Protein AF-A0A6P2FHV2-F1 (afdb_monomer)

Radius of gyration: 19.8 Å; Cα contacts (8 Å, |Δi|>4): 153; chains: 1; bounding box: 34×35×78 Å

Foldseek 3Di:
DDDPDDDDDDPDDPVRVVVVVVVVVVLLVVLVVVLVVLLVQLLVCLVVVPFLQSNLQSLLLLLQLLLQQCLVVVPALPDPLNVLSLQLNVLSVVSHPPRHDDPVSSVSSNSNSVSSVVSVVVTDSVSSSVSSVVLVVVVVVPHDDVVSCVVSNVSSPD

Structure (mmCIF, N/CA/C/O backbone):
data_AF-A0A6P2FHV2-F1
#
_entry.id   AF-A0A6P2FHV2-F1
#
loop_
_atom_site.group_PDB
_atom_site.id
_atom_site.type_symbol
_atom_site.label_atom_id
_atom_site.label_alt_id
_atom_site.label_comp_id
_atom_site.label_asym_id
_atom_site.label_entity_id
_atom_site.label_seq_id
_atom_site.pdbx_PDB_ins_code
_atom_site.Cartn_x
_atom_site.Cartn_y
_atom_site.Cartn_z
_atom_site.occupancy
_atom_site.B_iso_or_equiv
_atom_site.auth_seq_id
_atom_site.auth_comp_id
_atom_site.auth_asym_id
_atom_site.auth_atom_id
_atom_site.pdbx_PDB_model_num
ATOM 1 N N . MET A 1 1 ? 3.099 -21.790 -60.856 1.00 45.34 1 MET A N 1
ATOM 2 C CA . MET A 1 1 ? 2.624 -21.605 -59.465 1.00 45.34 1 MET A CA 1
ATOM 3 C C . MET A 1 1 ? 3.439 -20.496 -58.813 1.00 45.34 1 MET A C 1
ATOM 5 O O . MET A 1 1 ? 4.647 -20.646 -58.707 1.00 45.34 1 MET A O 1
ATOM 9 N N . ALA A 1 2 ? 2.822 -19.368 -58.450 1.00 49.56 2 ALA A N 1
ATOM 10 C CA . ALA A 1 2 ? 3.518 -18.242 -57.821 1.00 49.56 2 ALA A CA 1
ATOM 11 C C . ALA A 1 2 ? 3.453 -18.361 -56.289 1.00 49.56 2 ALA A C 1
ATOM 13 O O . ALA A 1 2 ? 2.371 -18.370 -55.703 1.00 49.56 2 ALA A O 1
ATOM 14 N N . VAL A 1 3 ? 4.617 -18.457 -55.644 1.00 53.81 3 VAL A N 1
ATOM 15 C CA . VAL A 1 3 ? 4.752 -18.507 -54.182 1.00 53.81 3 VAL A CA 1
ATOM 16 C C . VAL A 1 3 ? 4.441 -17.121 -53.607 1.00 53.81 3 VAL A C 1
ATOM 18 O O . VAL A 1 3 ? 5.239 -16.192 -53.734 1.00 53.81 3 VAL A O 1
ATOM 21 N N . LYS A 1 4 ? 3.275 -16.962 -52.965 1.00 56.66 4 LYS A N 1
ATOM 22 C CA . LYS A 1 4 ? 2.940 -15.767 -52.170 1.00 56.66 4 LYS A CA 1
ATOM 23 C C . LYS A 1 4 ? 3.857 -15.715 -50.944 1.00 56.66 4 LYS A C 1
ATOM 25 O O . LYS A 1 4 ? 3.620 -16.407 -49.958 1.00 56.66 4 LYS A O 1
ATOM 30 N N . ARG A 1 5 ? 4.899 -14.880 -50.986 1.00 60.12 5 ARG A N 1
ATOM 31 C CA . ARG A 1 5 ? 5.702 -14.553 -49.798 1.00 60.12 5 ARG A CA 1
ATOM 32 C C . ARG A 1 5 ? 4.826 -13.766 -48.816 1.00 60.12 5 ARG A C 1
ATOM 34 O O . ARG A 1 5 ? 4.449 -12.631 -49.102 1.00 60.12 5 ARG A O 1
ATOM 41 N N . ARG A 1 6 ? 4.482 -14.367 -47.672 1.00 59.25 6 ARG A N 1
ATOM 42 C CA . ARG A 1 6 ? 3.883 -13.646 -46.536 1.00 59.25 6 ARG A CA 1
ATOM 43 C C . ARG A 1 6 ? 4.888 -12.588 -46.068 1.00 59.25 6 ARG A C 1
ATOM 45 O O . ARG A 1 6 ? 6.013 -12.934 -45.721 1.00 59.25 6 ARG A O 1
ATOM 52 N N . ARG A 1 7 ? 4.500 -11.308 -46.086 1.00 62.12 7 ARG A N 1
ATOM 53 C CA . ARG A 1 7 ? 5.269 -10.239 -45.433 1.00 62.12 7 ARG A CA 1
ATOM 54 C C . ARG A 1 7 ? 5.200 -10.466 -43.923 1.00 62.12 7 ARG A C 1
ATOM 56 O O . ARG A 1 7 ? 4.110 -10.464 -43.361 1.00 62.12 7 ARG A O 1
ATOM 63 N N . THR A 1 8 ? 6.346 -10.668 -43.289 1.00 60.81 8 THR A N 1
ATOM 64 C CA . THR A 1 8 ? 6.494 -10.607 -41.831 1.00 60.81 8 THR A CA 1
ATOM 65 C C . THR A 1 8 ? 6.154 -9.185 -41.366 1.00 60.81 8 THR A C 1
ATOM 67 O O . THR A 1 8 ? 6.560 -8.235 -42.047 1.00 60.81 8 THR A O 1
ATOM 70 N N . PRO A 1 9 ? 5.404 -8.993 -40.265 1.00 60.44 9 PRO A N 1
ATOM 71 C CA . PRO A 1 9 ? 5.125 -7.654 -39.760 1.00 60.44 9 PRO A CA 1
ATOM 72 C C . PRO A 1 9 ? 6.442 -6.943 -39.420 1.00 60.44 9 PRO A C 1
ATOM 74 O O . PRO A 1 9 ? 7.327 -7.519 -38.785 1.00 60.44 9 PRO A O 1
ATOM 77 N N . ARG A 1 10 ? 6.595 -5.702 -39.898 1.00 73.19 10 ARG A N 1
ATOM 78 C CA . ARG A 1 10 ? 7.716 -4.832 -39.521 1.00 73.19 10 ARG A CA 1
ATOM 79 C C . ARG A 1 10 ? 7.512 -4.455 -38.054 1.00 73.19 10 ARG A C 1
ATOM 81 O O . ARG A 1 10 ? 6.440 -3.971 -37.711 1.00 73.19 10 ARG A O 1
ATOM 88 N N . GLY A 1 11 ? 8.515 -4.707 -37.212 1.00 75.62 11 GLY A N 1
ATOM 89 C CA . GLY A 1 11 ? 8.507 -4.236 -35.827 1.00 75.62 11 GLY A CA 1
ATOM 90 C C . GLY A 1 11 ? 8.436 -2.704 -35.745 1.00 75.62 11 GLY A C 1
ATOM 91 O O . GLY A 1 11 ? 8.660 -2.035 -36.761 1.00 75.62 11 GLY A O 1
ATOM 92 N N . PRO A 1 12 ? 8.141 -2.152 -34.557 1.00 79.12 12 PRO A N 1
ATOM 93 C CA . PRO A 1 12 ? 7.974 -0.716 -34.376 1.00 79.12 12 PRO A CA 1
ATOM 94 C C . PRO A 1 12 ? 9.248 0.042 -34.764 1.00 79.12 12 PRO A C 1
ATOM 96 O O . PRO A 1 12 ? 10.372 -0.366 -34.452 1.00 79.12 12 PRO A O 1
ATOM 99 N N . SER A 1 13 ? 9.056 1.151 -35.463 1.00 90.62 13 SER A N 1
ATOM 100 C CA . SER A 1 13 ? 10.086 2.108 -35.845 1.00 90.62 13 SER A CA 1
ATOM 101 C C . SER A 1 13 ? 10.754 2.747 -34.623 1.00 90.62 13 SER A C 1
ATOM 103 O O . SER A 1 13 ? 10.238 2.720 -33.506 1.00 90.62 13 SER A O 1
ATOM 105 N N . LEU A 1 14 ? 11.916 3.371 -34.838 1.00 86.69 14 LEU A N 1
ATOM 106 C CA . LEU A 1 14 ? 12.626 4.106 -33.783 1.00 86.69 14 LEU A CA 1
ATOM 107 C C . LEU A 1 14 ? 11.777 5.239 -33.188 1.00 86.69 14 LEU A C 1
ATOM 109 O O . LEU A 1 14 ? 11.851 5.484 -31.989 1.00 86.69 14 LEU A O 1
ATOM 113 N N . ILE A 1 15 ? 10.949 5.888 -34.013 1.00 87.00 15 ILE A N 1
ATOM 114 C CA . ILE A 1 15 ? 10.040 6.950 -33.571 1.00 87.00 15 ILE A CA 1
ATOM 115 C C . ILE A 1 15 ? 8.938 6.361 -32.689 1.00 87.00 15 ILE A C 1
ATOM 117 O O . ILE A 1 15 ? 8.714 6.866 -31.596 1.00 87.00 15 ILE A O 1
ATOM 121 N N . GLU A 1 16 ? 8.301 5.264 -33.108 1.00 84.06 16 GLU A N 1
ATOM 122 C CA . GLU A 1 16 ? 7.264 4.593 -32.307 1.00 84.06 16 GLU A CA 1
ATOM 123 C C . GLU A 1 16 ? 7.812 4.117 -30.956 1.00 84.06 16 GLU A C 1
ATOM 125 O O . GLU A 1 16 ? 7.157 4.285 -29.931 1.00 84.06 16 GLU A O 1
ATOM 130 N N . ARG A 1 17 ? 9.047 3.604 -30.927 1.00 83.31 17 ARG A N 1
ATOM 131 C CA . ARG A 1 17 ? 9.731 3.225 -29.682 1.00 83.31 17 ARG A CA 1
ATOM 132 C C . ARG A 1 17 ? 10.021 4.423 -28.776 1.00 83.31 17 ARG A C 1
ATOM 134 O O . ARG A 1 17 ? 9.774 4.343 -27.578 1.00 83.31 17 ARG A O 1
ATOM 141 N N . ALA A 1 18 ? 10.529 5.521 -29.333 1.00 82.75 18 ALA A N 1
ATOM 142 C CA . ALA A 1 18 ? 10.834 6.729 -28.566 1.00 82.75 18 ALA A CA 1
ATOM 143 C C . ALA A 1 18 ? 9.566 7.393 -28.004 1.00 82.75 18 ALA A C 1
ATOM 145 O O . ALA A 1 18 ? 9.568 7.862 -26.868 1.00 82.75 18 ALA A O 1
ATOM 146 N N . VAL A 1 19 ? 8.475 7.399 -28.776 1.00 80.50 19 VAL A N 1
ATOM 147 C CA . VAL A 1 19 ? 7.168 7.892 -28.325 1.00 80.50 19 VAL A CA 1
ATOM 148 C C . VAL A 1 19 ? 6.622 7.014 -27.202 1.00 80.50 19 VAL A C 1
ATOM 150 O O . VAL A 1 19 ? 6.226 7.555 -26.176 1.00 80.50 19 VAL A O 1
ATOM 153 N N . ALA A 1 20 ? 6.662 5.686 -27.346 1.00 74.81 20 ALA A N 1
ATOM 154 C CA . ALA A 1 20 ? 6.210 4.769 -26.300 1.00 74.81 20 ALA A CA 1
ATOM 155 C C . ALA A 1 20 ? 6.989 4.958 -24.988 1.00 74.81 20 ALA A C 1
ATOM 157 O O . ALA A 1 20 ? 6.377 5.086 -23.935 1.00 74.81 20 ALA A O 1
ATOM 158 N N . ALA A 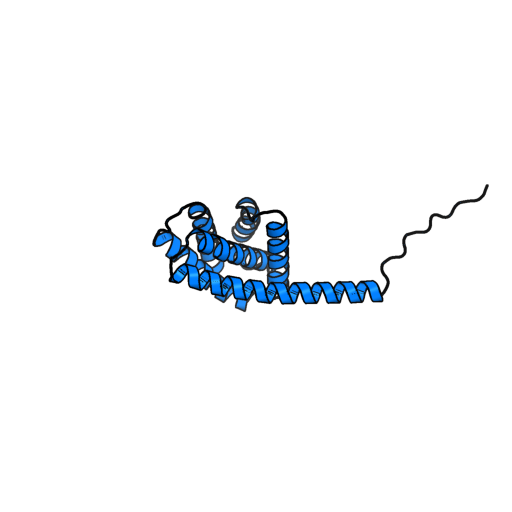1 21 ? 8.321 5.067 -25.055 1.00 74.94 21 ALA A N 1
ATOM 159 C CA . ALA A 1 21 ? 9.155 5.302 -23.875 1.00 74.94 21 ALA A CA 1
ATOM 160 C C . ALA A 1 21 ? 8.877 6.660 -23.207 1.00 74.94 21 ALA A C 1
ATOM 162 O O . ALA A 1 21 ? 8.915 6.778 -21.985 1.00 74.94 21 ALA A O 1
ATOM 163 N N . LYS A 1 22 ? 8.588 7.701 -23.999 1.00 77.75 22 LYS A N 1
ATOM 164 C CA . LYS A 1 22 ? 8.228 9.015 -23.456 1.00 77.75 22 LYS A CA 1
ATOM 165 C C . LYS A 1 22 ? 6.881 8.972 -22.730 1.00 77.75 22 LYS A C 1
ATOM 167 O O . LYS A 1 22 ? 6.787 9.503 -21.630 1.00 77.75 22 LYS A O 1
ATOM 172 N N . VAL A 1 23 ? 5.870 8.364 -23.350 1.00 76.00 23 VAL A N 1
ATOM 173 C CA . VAL A 1 23 ? 4.531 8.217 -22.758 1.00 76.00 23 VAL A CA 1
ATOM 174 C C . VAL A 1 23 ? 4.605 7.403 -21.469 1.00 76.00 23 VAL A C 1
ATOM 176 O O . VAL A 1 23 ? 4.035 7.815 -20.467 1.00 76.00 23 VAL A O 1
ATOM 179 N N . ASP A 1 24 ? 5.362 6.305 -21.473 1.00 73.88 24 ASP A N 1
ATOM 180 C CA . ASP A 1 24 ? 5.614 5.496 -20.280 1.00 73.88 24 ASP A CA 1
ATOM 181 C C . ASP A 1 24 ? 6.211 6.346 -19.148 1.00 73.88 24 ASP A C 1
ATOM 183 O O . ASP A 1 24 ? 5.664 6.384 -18.051 1.00 73.88 24 ASP A O 1
ATOM 187 N N . ARG A 1 25 ? 7.250 7.145 -19.428 1.00 75.75 25 ARG A N 1
ATOM 188 C CA . ARG A 1 25 ? 7.839 8.041 -18.420 1.00 75.75 25 ARG A CA 1
ATOM 189 C C . ARG A 1 25 ? 6.844 9.069 -17.866 1.00 75.75 25 ARG A C 1
ATOM 191 O O . ARG A 1 25 ? 6.816 9.284 -16.660 1.00 75.75 25 ARG A O 1
ATOM 198 N N . GLU A 1 26 ? 6.041 9.706 -18.717 1.00 79.38 26 GLU A N 1
ATOM 199 C CA . GLU A 1 26 ? 5.043 10.694 -18.273 1.00 79.38 26 GLU A CA 1
ATOM 200 C C . GLU A 1 26 ? 3.967 10.057 -17.375 1.00 79.38 26 GLU A C 1
ATOM 202 O O . GLU A 1 26 ? 3.585 10.643 -16.361 1.00 79.38 26 GLU A O 1
ATOM 207 N N . ILE A 1 27 ? 3.524 8.838 -17.701 1.00 75.50 27 ILE A N 1
ATOM 208 C CA . ILE A 1 27 ? 2.591 8.062 -16.871 1.00 75.50 27 ILE A CA 1
ATOM 209 C C . ILE A 1 27 ? 3.224 7.753 -15.510 1.00 75.50 27 ILE A C 1
ATOM 211 O O . ILE A 1 27 ? 2.608 7.990 -14.472 1.00 75.50 27 ILE A O 1
ATOM 215 N N . ARG A 1 28 ? 4.475 7.289 -15.504 1.00 69.88 28 ARG A N 1
ATOM 216 C CA . ARG A 1 28 ? 5.236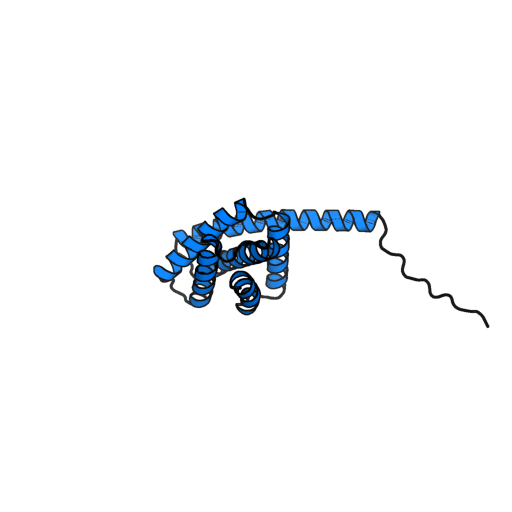 6.975 -14.288 1.00 69.88 28 ARG A CA 1
ATOM 217 C C . ARG A 1 28 ? 5.420 8.182 -13.368 1.00 69.88 28 ARG A C 1
ATOM 219 O O . ARG A 1 28 ? 5.184 8.085 -12.167 1.00 69.88 28 ARG A O 1
ATOM 226 N N . GLU A 1 29 ? 5.777 9.339 -13.923 1.00 74.81 29 GLU A N 1
ATOM 227 C CA . GLU A 1 29 ? 5.906 10.589 -13.162 1.00 74.81 29 GLU A CA 1
ATOM 228 C C . GLU A 1 29 ? 4.569 11.017 -12.536 1.00 74.81 29 GLU A C 1
ATOM 230 O O . GLU A 1 29 ? 4.529 11.392 -11.360 1.00 74.81 29 GLU A O 1
ATOM 235 N N . ALA A 1 30 ? 3.465 10.921 -13.284 1.00 77.19 30 ALA A N 1
ATOM 236 C CA . ALA A 1 30 ? 2.133 11.233 -12.768 1.00 77.19 30 ALA A CA 1
ATOM 237 C C . ALA A 1 30 ? 1.728 10.291 -11.621 1.00 77.19 30 ALA A C 1
ATOM 239 O O . ALA A 1 30 ? 1.221 10.746 -10.594 1.00 77.19 30 ALA A O 1
ATOM 240 N N . ILE A 1 31 ? 2.017 8.996 -11.759 1.00 74.81 31 ILE A N 1
ATOM 241 C CA . ILE A 1 31 ? 1.756 7.981 -10.733 1.00 74.81 31 ILE A CA 1
ATOM 242 C C . ILE A 1 31 ? 2.566 8.259 -9.462 1.00 74.81 31 ILE A C 1
ATOM 244 O O . ILE A 1 31 ? 2.014 8.215 -8.365 1.00 74.81 31 ILE A O 1
ATOM 248 N N . ALA A 1 32 ? 3.843 8.624 -9.577 1.00 72.69 32 ALA A N 1
ATOM 249 C CA . ALA A 1 32 ? 4.666 8.960 -8.415 1.00 72.69 32 ALA A CA 1
ATOM 250 C C . ALA A 1 32 ? 4.130 10.180 -7.638 1.00 72.69 32 ALA A C 1
ATOM 252 O O . ALA A 1 32 ? 4.180 10.223 -6.404 1.00 72.69 32 ALA A O 1
ATOM 253 N N . VAL A 1 33 ? 3.595 11.184 -8.343 1.00 77.56 33 VAL A N 1
ATOM 254 C CA . VAL A 1 33 ? 2.916 12.328 -7.712 1.00 77.56 33 VAL A CA 1
ATOM 255 C C . VAL A 1 33 ? 1.645 11.878 -6.990 1.00 77.56 33 VAL A C 1
ATOM 257 O O . VAL A 1 33 ? 1.429 12.279 -5.843 1.00 77.56 33 VAL A O 1
ATOM 260 N N . GLU A 1 34 ? 0.846 11.015 -7.618 1.00 81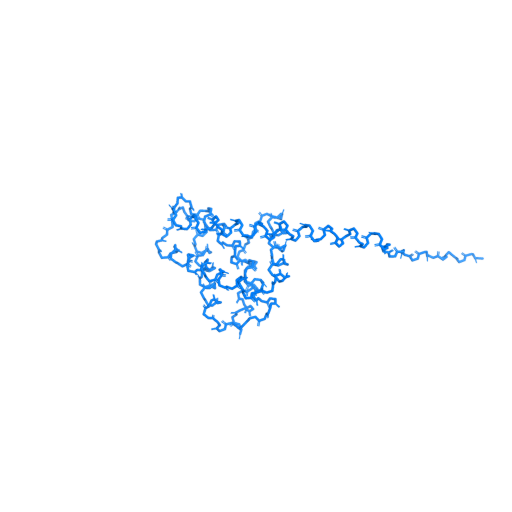.50 34 GLU A N 1
ATOM 261 C CA . GLU A 1 34 ? -0.390 10.474 -7.045 1.00 81.50 34 GLU A CA 1
ATOM 262 C C . GLU A 1 34 ? -0.133 9.631 -5.787 1.00 81.50 34 GLU A C 1
ATOM 264 O O . GLU A 1 34 ? -0.844 9.785 -4.793 1.00 81.50 34 GLU A O 1
ATOM 269 N N . VAL A 1 35 ? 0.913 8.796 -5.777 1.00 77.50 35 VAL A N 1
ATOM 270 C CA . VAL A 1 35 ? 1.321 8.004 -4.601 1.00 77.50 35 VAL A CA 1
ATOM 271 C C . VAL A 1 35 ? 1.621 8.922 -3.420 1.00 77.50 35 VAL A C 1
ATOM 273 O O . VAL A 1 35 ? 1.093 8.731 -2.326 1.00 77.50 35 VAL A O 1
ATOM 276 N N . ARG A 1 36 ? 2.409 9.979 -3.637 1.00 80.25 36 ARG A N 1
ATOM 277 C CA . ARG A 1 36 ? 2.741 10.9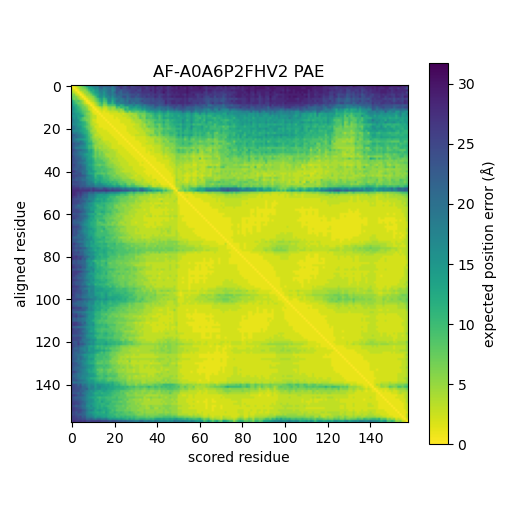40 -2.577 1.00 80.25 36 ARG A CA 1
ATOM 278 C C . ARG A 1 36 ? 1.515 11.713 -2.089 1.00 80.25 36 ARG A C 1
ATOM 280 O O . ARG A 1 36 ? 1.370 11.910 -0.885 1.00 80.25 36 ARG A O 1
ATOM 287 N N . SER A 1 37 ? 0.621 12.117 -2.992 1.00 83.12 37 SER A N 1
ATOM 288 C CA . SER A 1 37 ? -0.638 12.770 -2.612 1.00 83.12 37 SER A CA 1
ATOM 289 C C . SER A 1 37 ? -1.529 11.835 -1.789 1.00 83.12 37 SER A C 1
ATOM 291 O O . SER A 1 37 ? -2.004 12.224 -0.721 1.00 83.12 37 SER A O 1
ATOM 293 N N . THR A 1 38 ? -1.682 10.585 -2.233 1.00 84.19 38 THR A N 1
ATOM 294 C CA . THR A 1 38 ? -2.441 9.540 -1.534 1.00 84.19 38 THR A CA 1
ATOM 295 C C . THR A 1 38 ? -1.873 9.286 -0.145 1.00 84.19 38 THR A C 1
ATOM 297 O O . THR A 1 38 ? -2.641 9.186 0.811 1.00 84.19 38 THR A O 1
ATOM 300 N N . PHE A 1 39 ? -0.547 9.253 -0.010 1.00 84.75 39 PHE A N 1
ATOM 301 C CA . PHE A 1 39 ? 0.125 9.086 1.271 1.00 84.75 39 PHE A CA 1
ATOM 302 C C . PHE A 1 39 ? -0.210 10.210 2.257 1.00 84.75 39 PHE A C 1
ATOM 304 O O . PHE A 1 39 ? -0.658 9.946 3.374 1.00 84.75 39 PHE A O 1
ATOM 311 N N . THR A 1 40 ? -0.070 11.469 1.831 1.00 84.31 40 THR A N 1
ATOM 312 C CA . THR A 1 40 ? -0.430 12.627 2.660 1.00 84.31 40 THR A CA 1
ATOM 313 C C . THR A 1 40 ? -1.908 12.600 3.050 1.00 84.31 40 THR A C 1
ATOM 315 O O . THR A 1 40 ? -2.238 12.803 4.218 1.00 84.31 40 THR A O 1
ATOM 318 N N . SER A 1 41 ? -2.810 12.302 2.111 1.00 84.44 41 SER A N 1
ATOM 319 C CA . SER A 1 41 ? -4.239 12.174 2.411 1.00 84.44 41 SER A CA 1
ATOM 320 C C . SER A 1 41 ? -4.517 11.059 3.420 1.00 84.44 41 SER A C 1
ATOM 322 O O . SER A 1 41 ? -5.261 11.289 4.372 1.00 84.44 41 SER A O 1
ATOM 324 N N . ALA A 1 42 ? -3.901 9.882 3.266 1.00 83.12 42 ALA A N 1
ATOM 325 C CA . ALA A 1 42 ? -4.064 8.763 4.193 1.00 83.12 42 ALA A CA 1
ATOM 326 C C . ALA A 1 42 ? -3.669 9.155 5.624 1.00 83.12 42 ALA A C 1
ATOM 328 O O . ALA A 1 42 ? -4.423 8.892 6.560 1.00 83.12 42 ALA A O 1
ATOM 329 N N . GLN A 1 43 ? -2.534 9.847 5.788 1.00 85.44 43 GLN A N 1
ATOM 330 C CA . GLN A 1 43 ? -2.103 10.357 7.091 1.00 85.44 43 GLN A CA 1
ATOM 331 C C . GLN A 1 43 ? -3.112 11.348 7.682 1.00 85.44 43 GLN A C 1
ATOM 333 O O . GLN A 1 43 ? -3.471 11.228 8.852 1.00 85.44 43 GLN A O 1
ATOM 338 N N . ILE A 1 44 ? -3.615 12.295 6.881 1.00 83.38 44 ILE A N 1
ATOM 339 C CA . ILE A 1 44 ? -4.619 13.267 7.336 1.00 83.38 44 ILE A CA 1
ATOM 340 C C . ILE A 1 44 ? -5.877 12.545 7.829 1.00 83.38 44 ILE A C 1
ATOM 342 O O . ILE A 1 44 ? -6.294 12.778 8.960 1.00 83.38 44 ILE A O 1
ATOM 346 N N . HIS A 1 45 ? -6.454 11.639 7.036 1.00 83.25 45 HIS A N 1
ATOM 347 C CA . HIS A 1 45 ? -7.666 10.903 7.420 1.00 83.25 45 HIS A CA 1
ATOM 348 C C . HIS A 1 45 ? -7.457 10.028 8.660 1.00 83.25 45 HIS A C 1
ATOM 350 O O . HIS A 1 45 ? -8.330 9.950 9.532 1.00 83.25 45 HIS A O 1
ATOM 356 N N . ALA A 1 46 ? -6.284 9.405 8.778 1.00 81.00 46 ALA A N 1
ATOM 357 C CA . ALA A 1 46 ? -5.942 8.601 9.940 1.00 81.00 46 ALA A CA 1
ATOM 358 C C . ALA A 1 46 ? -5.836 9.444 11.225 1.00 81.00 46 ALA A C 1
ATOM 360 O O . ALA A 1 46 ? -6.180 8.949 12.300 1.00 81.00 46 ALA A O 1
ATOM 361 N N . LEU A 1 47 ? -5.441 10.718 11.123 1.00 81.38 47 LEU A N 1
ATOM 362 C CA . LEU A 1 47 ? -5.342 11.650 12.253 1.00 81.38 47 LEU A CA 1
ATOM 363 C C . LEU A 1 47 ? -6.662 12.367 12.579 1.00 81.38 47 LEU A C 1
ATOM 365 O O . LEU A 1 47 ? -6.952 12.595 13.750 1.00 81.38 47 LEU A O 1
ATOM 369 N N . THR A 1 48 ? -7.467 12.730 11.577 1.00 81.62 48 THR A N 1
ATOM 370 C CA . THR A 1 48 ? -8.713 13.502 11.769 1.00 81.62 48 THR A CA 1
ATOM 371 C C . THR A 1 48 ? -9.937 12.624 12.014 1.00 81.62 48 THR A C 1
ATOM 373 O O . THR A 1 48 ? -10.941 13.095 12.549 1.00 81.62 48 THR A O 1
ATOM 376 N N . GLY A 1 49 ? -9.867 11.345 11.636 1.00 68.19 49 GLY A N 1
ATOM 377 C CA . GLY A 1 49 ? -10.826 10.310 12.009 1.00 68.19 49 GLY A CA 1
ATOM 378 C C . GLY A 1 49 ? -12.247 10.471 11.501 1.00 68.19 49 GLY A C 1
ATOM 379 O O . GLY A 1 49 ? -13.134 9.799 12.014 1.00 68.19 49 GLY A O 1
ATOM 380 N N . SER A 1 50 ? -12.455 11.336 10.515 1.00 68.62 50 SER A N 1
ATOM 381 C CA . SER A 1 50 ? -13.790 11.756 10.096 1.00 68.62 50 SER A CA 1
ATOM 382 C C . SER A 1 50 ? -14.471 10.776 9.132 1.00 68.62 50 SER A C 1
ATOM 384 O O . SER A 1 50 ? -15.688 10.828 9.004 1.00 68.62 50 SER A O 1
ATOM 386 N N . ASP A 1 51 ? -13.707 9.892 8.475 1.00 86.44 51 ASP A N 1
ATOM 387 C CA . ASP A 1 51 ? -14.219 8.945 7.477 1.00 86.44 51 ASP A CA 1
ATOM 388 C C . ASP A 1 51 ? -13.399 7.638 7.473 1.00 86.44 51 ASP A C 1
ATOM 390 O O . ASP A 1 51 ? -12.221 7.622 7.102 1.00 86.44 51 ASP A O 1
ATOM 394 N N . SER A 1 52 ? -14.026 6.550 7.935 1.00 89.25 52 SER A N 1
ATOM 395 C CA . SER A 1 52 ? -13.440 5.202 7.983 1.00 89.25 52 SER A CA 1
ATOM 396 C C . SER A 1 52 ? -13.136 4.666 6.580 1.00 89.25 52 SER A C 1
ATOM 398 O O . SER A 1 52 ? -12.046 4.146 6.334 1.00 89.25 52 SER A O 1
ATOM 400 N N . GLY A 1 53 ? -14.067 4.855 5.640 1.00 90.56 53 GLY A N 1
ATOM 401 C CA . GLY A 1 53 ? -13.968 4.338 4.279 1.00 90.56 53 GLY A CA 1
ATOM 402 C C . GLY A 1 53 ? -12.851 5.012 3.490 1.00 90.56 53 GLY A C 1
ATOM 403 O O . GLY A 1 53 ? -12.036 4.327 2.872 1.00 90.56 53 GLY A O 1
ATOM 404 N N . GLU A 1 54 ? -12.749 6.339 3.564 1.00 89.50 54 GLU A N 1
ATOM 405 C CA . GLU A 1 54 ? -11.647 7.071 2.930 1.00 89.50 54 GLU A CA 1
ATOM 406 C C . GLU A 1 54 ? -10.295 6.706 3.543 1.00 89.50 54 GLU A C 1
ATOM 408 O O . GLU A 1 54 ? -9.321 6.503 2.816 1.00 89.50 54 GLU A O 1
ATOM 413 N N . MET A 1 55 ? -10.216 6.545 4.865 1.00 90.06 55 MET A N 1
ATOM 414 C CA . MET A 1 55 ? -8.968 6.135 5.501 1.00 90.06 55 MET A CA 1
ATOM 415 C C . MET A 1 55 ? -8.534 4.729 5.050 1.00 90.06 55 MET A C 1
ATOM 417 O O . MET A 1 55 ? -7.378 4.558 4.665 1.00 90.06 55 MET A O 1
ATOM 421 N N . VAL A 1 56 ? -9.442 3.745 5.040 1.00 92.31 56 VAL A N 1
ATOM 422 C CA . VAL A 1 56 ? -9.185 2.379 4.537 1.00 92.31 56 VAL A CA 1
ATOM 423 C C . VAL A 1 56 ? -8.758 2.415 3.072 1.00 92.31 56 VAL A C 1
ATOM 425 O O . VAL A 1 56 ? -7.746 1.816 2.712 1.00 92.31 56 VAL A O 1
ATOM 428 N N . ASN A 1 57 ? -9.475 3.159 2.228 1.00 91.38 57 ASN A N 1
ATOM 429 C CA . ASN A 1 57 ? -9.179 3.279 0.802 1.00 91.38 57 ASN A CA 1
ATOM 430 C C . ASN A 1 57 ? -7.781 3.867 0.557 1.00 91.38 57 ASN A C 1
ATOM 432 O O . ASN A 1 57 ? -7.000 3.315 -0.218 1.00 91.38 57 ASN A O 1
ATOM 436 N N . LYS A 1 58 ? -7.435 4.974 1.220 1.00 92.12 58 LYS A N 1
ATOM 437 C CA . LYS A 1 58 ? -6.143 5.646 1.022 1.00 92.12 58 LYS A CA 1
ATOM 438 C C . LYS A 1 58 ? -4.986 4.858 1.640 1.00 92.12 58 LYS A C 1
ATOM 440 O O . LYS A 1 58 ? -3.951 4.712 0.992 1.00 92.12 58 LYS A O 1
ATOM 445 N N . ALA A 1 59 ? -5.161 4.309 2.843 1.00 93.56 59 ALA A N 1
ATOM 446 C CA . ALA A 1 59 ? -4.135 3.495 3.490 1.00 93.56 59 ALA A CA 1
ATOM 447 C C . ALA A 1 59 ? -3.892 2.179 2.743 1.00 93.56 59 ALA A C 1
ATOM 449 O O . ALA A 1 59 ? -2.744 1.846 2.465 1.00 93.56 59 ALA A O 1
ATOM 450 N N . GLY A 1 60 ? -4.956 1.483 2.332 1.00 94.75 60 GLY A N 1
ATOM 451 C CA . GLY A 1 60 ? -4.856 0.247 1.559 1.00 94.75 60 GLY A CA 1
ATOM 452 C C . GLY A 1 60 ? -4.065 0.437 0.267 1.00 94.75 60 GLY A C 1
ATOM 453 O O . GLY A 1 60 ? -3.127 -0.309 0.008 1.00 94.75 60 GLY A O 1
ATOM 454 N N . ARG A 1 61 ? -4.348 1.494 -0.503 1.00 94.50 61 ARG A N 1
ATOM 455 C CA . ARG A 1 61 ? -3.572 1.826 -1.714 1.00 94.50 61 ARG A CA 1
ATOM 456 C C . ARG A 1 61 ? -2.080 1.973 -1.425 1.00 94.50 61 ARG A C 1
ATOM 458 O O . ARG A 1 61 ? -1.263 1.415 -2.148 1.00 94.50 61 ARG A O 1
ATOM 465 N N . MET A 1 62 ? -1.725 2.684 -0.357 1.00 94.88 62 MET A N 1
ATOM 466 C CA . MET A 1 62 ? -0.320 2.849 0.020 1.00 94.88 62 MET A CA 1
ATOM 467 C C . MET A 1 62 ? 0.329 1.537 0.445 1.00 94.88 62 MET A C 1
ATOM 469 O O . MET A 1 62 ? 1.467 1.271 0.064 1.00 94.88 62 MET A O 1
ATOM 473 N N . PHE A 1 63 ? -0.389 0.707 1.200 1.00 96.38 63 PHE A N 1
ATOM 474 C CA . PHE A 1 63 ? 0.131 -0.578 1.655 1.00 96.38 63 PHE A CA 1
ATOM 475 C C . PHE A 1 63 ? 0.360 -1.524 0.484 1.00 96.38 63 PHE A C 1
ATOM 477 O O . PHE A 1 63 ? 1.407 -2.159 0.435 1.00 96.38 63 PHE A O 1
ATOM 484 N N . PHE A 1 64 ? -0.560 -1.553 -0.484 1.00 96.44 64 PHE A N 1
ATOM 485 C CA . PHE A 1 64 ? -0.400 -2.318 -1.717 1.00 96.44 64 PHE A CA 1
ATOM 486 C C . PHE A 1 64 ? 0.865 -1.892 -2.469 1.00 96.44 64 PHE A C 1
ATOM 488 O O . PHE A 1 64 ? 1.725 -2.724 -2.745 1.00 96.44 64 PHE A O 1
ATOM 495 N N . VAL A 1 65 ? 1.018 -0.585 -2.725 1.00 95.25 65 VAL A N 1
ATOM 496 C CA . VAL A 1 65 ? 2.157 -0.059 -3.491 1.00 95.25 65 VAL A CA 1
ATOM 497 C C . VAL A 1 65 ? 3.483 -0.413 -2.828 1.00 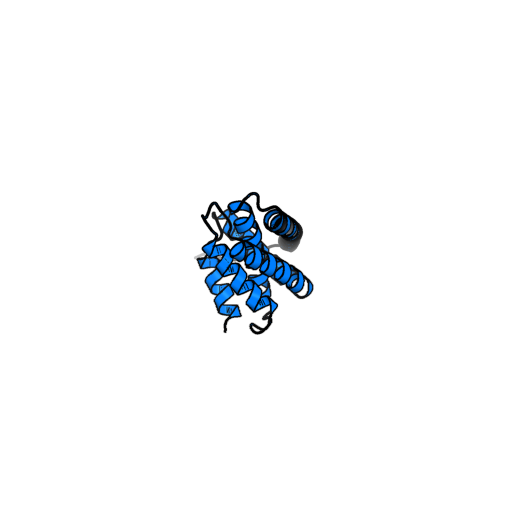95.25 65 VAL A C 1
ATOM 499 O O . VAL A 1 65 ? 4.379 -0.953 -3.477 1.00 95.25 65 VAL A O 1
ATOM 502 N N . VAL A 1 66 ? 3.603 -0.141 -1.528 1.00 95.62 66 VAL A N 1
ATOM 503 C CA . VAL A 1 66 ? 4.852 -0.360 -0.792 1.00 95.62 66 VAL A CA 1
ATOM 504 C C . VAL A 1 66 ? 5.158 -1.849 -0.625 1.00 95.62 66 VAL A C 1
ATOM 506 O O . VAL A 1 66 ? 6.319 -2.225 -0.742 1.00 95.62 66 VAL A O 1
ATOM 509 N N . LEU A 1 67 ? 4.153 -2.708 -0.410 1.00 95.94 67 LEU A N 1
ATOM 510 C CA . LEU A 1 67 ? 4.364 -4.160 -0.377 1.00 95.94 67 LEU A CA 1
ATOM 511 C C . LEU A 1 67 ? 4.827 -4.690 -1.736 1.00 95.94 67 LEU A C 1
ATOM 513 O O . LEU A 1 67 ? 5.800 -5.434 -1.781 1.00 95.94 67 LEU A O 1
ATOM 517 N N . GLY A 1 68 ? 4.183 -4.287 -2.835 1.00 96.25 68 GLY A N 1
ATOM 518 C CA . GLY A 1 68 ? 4.584 -4.714 -4.179 1.00 96.25 68 GLY A CA 1
ATOM 519 C C . GLY A 1 68 ? 6.010 -4.287 -4.525 1.00 96.25 68 GLY A C 1
ATOM 520 O O . GLY A 1 68 ? 6.794 -5.093 -5.020 1.00 96.25 68 GLY A O 1
ATOM 521 N N . ALA A 1 69 ? 6.388 -3.060 -4.161 1.00 95.38 69 ALA A N 1
ATOM 522 C CA . ALA A 1 69 ? 7.749 -2.569 -4.342 1.00 95.38 69 ALA A CA 1
ATOM 523 C C . ALA A 1 69 ? 8.761 -3.332 -3.472 1.00 95.38 69 ALA A C 1
ATOM 525 O O . ALA A 1 69 ? 9.810 -3.736 -3.962 1.00 95.38 69 ALA A O 1
ATOM 526 N N . ALA A 1 70 ? 8.428 -3.599 -2.205 1.00 95.69 70 ALA A N 1
ATOM 527 C CA . ALA A 1 70 ? 9.283 -4.373 -1.306 1.00 95.69 70 ALA A CA 1
ATOM 528 C C . ALA A 1 70 ? 9.517 -5.807 -1.801 1.00 95.69 70 ALA A C 1
ATOM 530 O O . ALA A 1 70 ? 10.625 -6.327 -1.664 1.00 95.69 70 ALA A O 1
ATOM 531 N N . VAL A 1 71 ? 8.495 -6.434 -2.393 1.00 96.25 71 VAL A N 1
ATOM 532 C CA . VAL A 1 71 ? 8.617 -7.748 -3.041 1.00 96.25 71 VAL A CA 1
ATOM 533 C C . VAL A 1 71 ? 9.527 -7.667 -4.263 1.00 96.25 71 VAL A C 1
ATOM 535 O O . VAL A 1 71 ? 10.406 -8.513 -4.414 1.00 96.25 71 VAL A O 1
ATOM 538 N N . ALA A 1 72 ? 9.343 -6.658 -5.118 1.00 95.81 72 ALA A N 1
ATOM 539 C CA . ALA A 1 72 ? 10.156 -6.470 -6.318 1.00 95.81 72 ALA A CA 1
ATOM 540 C C . ALA A 1 72 ? 11.642 -6.239 -5.989 1.00 95.81 72 ALA A C 1
ATOM 542 O O . ALA A 1 72 ? 12.511 -6.815 -6.645 1.00 95.81 72 ALA A O 1
ATOM 543 N N . ASP A 1 73 ? 11.923 -5.478 -4.930 1.00 95.50 73 ASP A N 1
ATOM 544 C CA . ASP A 1 73 ? 13.282 -5.202 -4.449 1.00 95.50 73 ASP A CA 1
ATOM 545 C C . ASP A 1 73 ? 13.884 -6.356 -3.631 1.00 95.50 73 ASP A C 1
ATOM 547 O O . ASP A 1 73 ? 15.071 -6.337 -3.302 1.00 95.50 73 ASP A O 1
ATOM 551 N N . GLY A 1 74 ? 13.087 -7.377 -3.299 1.00 94.56 74 GLY A N 1
ATOM 552 C CA . GLY A 1 74 ? 13.531 -8.522 -2.509 1.00 94.56 74 GLY A CA 1
ATOM 553 C C . GLY A 1 74 ? 13.936 -8.144 -1.084 1.00 94.56 74 GLY A C 1
ATOM 554 O O . GLY A 1 74 ? 14.904 -8.698 -0.555 1.00 94.56 74 GLY A O 1
ATOM 555 N N . LEU A 1 75 ? 13.230 -7.187 -0.469 1.00 94.25 75 LEU A N 1
ATOM 556 C CA . LEU A 1 75 ? 13.499 -6.781 0.909 1.00 94.25 75 LEU A CA 1
ATOM 557 C C . LEU A 1 75 ? 13.321 -7.951 1.880 1.00 94.25 75 LEU A C 1
ATOM 559 O O . LEU A 1 75 ? 12.429 -8.781 1.719 1.00 94.25 75 LEU A O 1
ATOM 563 N N . ASP A 1 76 ? 14.152 -7.979 2.925 1.00 92.38 76 ASP A N 1
ATOM 564 C CA . ASP A 1 76 ? 14.103 -9.021 3.949 1.00 92.38 76 ASP A CA 1
ATOM 565 C C . ASP A 1 76 ? 12.741 -9.010 4.689 1.00 92.38 76 ASP A C 1
ATOM 567 O O . ASP A 1 76 ? 12.410 -8.026 5.366 1.00 92.38 76 ASP A O 1
ATOM 571 N N . PRO A 1 77 ? 11.967 -10.112 4.634 1.00 90.12 77 PRO A N 1
ATOM 572 C CA . PRO A 1 77 ? 10.706 -10.278 5.362 1.00 90.12 77 PRO A CA 1
ATOM 573 C C . PRO A 1 77 ? 10.813 -10.069 6.879 1.00 90.12 77 PRO A C 1
ATOM 575 O O . PRO A 1 77 ? 9.824 -9.769 7.557 1.00 90.12 77 PRO A O 1
ATOM 578 N N . SER A 1 78 ? 12.016 -10.230 7.438 1.00 91.19 78 SER A N 1
ATOM 579 C CA . SER A 1 78 ? 12.301 -10.068 8.860 1.00 91.19 78 SER A CA 1
ATOM 580 C C . SER A 1 78 ? 12.415 -8.604 9.309 1.00 91.19 78 SER A C 1
ATOM 582 O O . SER A 1 78 ? 12.445 -8.338 10.521 1.00 91.19 78 SER A O 1
ATOM 584 N N . LEU A 1 79 ? 12.423 -7.645 8.375 1.00 94.44 79 LEU A N 1
ATOM 585 C CA . LEU A 1 79 ? 12.471 -6.221 8.694 1.00 94.44 79 LEU A CA 1
ATOM 586 C C . LEU A 1 79 ? 11.261 -5.801 9.550 1.00 94.44 79 LEU A C 1
ATOM 588 O O . LEU A 1 79 ? 10.123 -6.208 9.280 1.00 94.44 79 LEU A O 1
ATOM 592 N N . PRO A 1 80 ? 11.462 -4.970 10.593 1.00 95.50 80 PRO A N 1
ATOM 593 C CA . PRO A 1 80 ? 10.368 -4.482 11.431 1.00 95.50 80 PRO A CA 1
ATOM 594 C C . PRO A 1 80 ? 9.251 -3.807 10.630 1.00 95.50 80 PRO A C 1
ATOM 596 O O . PRO A 1 80 ? 8.078 -4.072 10.882 1.00 95.50 80 PRO A O 1
ATOM 599 N N . GLU A 1 81 ? 9.608 -2.987 9.647 1.00 95.44 81 GLU A N 1
ATOM 600 C CA . GLU A 1 81 ? 8.694 -2.258 8.769 1.00 95.44 81 GLU A CA 1
ATOM 601 C C . GLU A 1 81 ? 7.784 -3.203 7.985 1.00 95.44 81 GLU A C 1
ATOM 603 O O . GLU A 1 81 ? 6.581 -2.967 7.918 1.00 95.44 81 GLU A O 1
ATOM 608 N N . ILE A 1 82 ? 8.330 -4.303 7.460 1.00 95.50 82 ILE A N 1
ATOM 609 C CA . ILE A 1 82 ? 7.566 -5.306 6.711 1.00 95.50 82 ILE A CA 1
ATOM 610 C C . ILE A 1 82 ? 6.556 -6.007 7.624 1.00 95.50 82 ILE A C 1
ATOM 612 O O . ILE A 1 82 ? 5.384 -6.154 7.270 1.00 95.50 82 ILE A O 1
ATOM 616 N N . ARG A 1 83 ? 6.961 -6.370 8.849 1.00 95.19 83 ARG A N 1
ATOM 617 C CA . ARG A 1 83 ? 6.039 -6.946 9.843 1.00 95.19 83 ARG A CA 1
ATOM 618 C C . ARG A 1 83 ? 4.921 -5.979 10.232 1.00 95.19 83 ARG A C 1
ATOM 620 O O . ARG A 1 83 ? 3.771 -6.401 10.345 1.00 95.19 83 ARG A O 1
ATOM 627 N N . ILE A 1 84 ? 5.248 -4.700 10.426 1.00 96.69 84 ILE A N 1
ATOM 628 C CA . ILE A 1 84 ? 4.263 -3.648 10.718 1.00 96.69 84 ILE A CA 1
ATOM 629 C C . ILE A 1 84 ? 3.283 -3.516 9.552 1.00 96.69 84 ILE A C 1
ATOM 631 O O . ILE A 1 84 ? 2.074 -3.508 9.770 1.00 96.69 84 ILE A O 1
ATOM 635 N N . LEU A 1 85 ? 3.791 -3.468 8.320 1.00 95.31 85 LEU A N 1
ATOM 636 C CA . LEU A 1 85 ? 2.978 -3.271 7.126 1.00 95.31 85 LEU A CA 1
ATOM 637 C C . LEU A 1 85 ? 1.998 -4.427 6.896 1.00 95.31 85 LEU A C 1
ATOM 639 O O . LEU A 1 85 ? 0.835 -4.189 6.582 1.00 95.31 85 LEU A O 1
ATOM 643 N N . ARG A 1 86 ? 2.419 -5.671 7.155 1.00 94.00 86 ARG A N 1
ATOM 644 C CA . ARG A 1 86 ? 1.530 -6.847 7.147 1.00 94.00 86 ARG A CA 1
ATOM 645 C C . ARG A 1 86 ? 0.407 -6.735 8.178 1.00 94.00 86 ARG A C 1
ATOM 647 O O . ARG A 1 86 ? -0.754 -6.974 7.856 1.00 94.00 86 ARG A O 1
ATOM 654 N N . GLY A 1 87 ? 0.739 -6.359 9.415 1.00 94.88 87 GLY A N 1
ATOM 655 C CA . GLY A 1 87 ? -0.259 -6.152 10.468 1.00 94.88 87 GLY A CA 1
ATOM 656 C C . GLY A 1 87 ? -1.246 -5.033 10.127 1.00 94.88 87 GLY A C 1
ATOM 657 O O . GLY A 1 87 ? -2.447 -5.169 10.355 1.00 94.88 87 GLY A O 1
ATOM 658 N N . ALA A 1 88 ? -0.754 -3.955 9.519 1.00 96.25 88 ALA A N 1
ATOM 659 C CA . ALA A 1 88 ? -1.577 -2.841 9.074 1.00 96.25 88 ALA A CA 1
ATOM 660 C C . ALA A 1 88 ? -2.483 -3.219 7.889 1.00 96.25 88 ALA A C 1
ATOM 662 O O . ALA A 1 88 ? -3.636 -2.798 7.864 1.00 96.25 88 ALA A O 1
ATOM 663 N N . ALA A 1 89 ? -2.013 -4.049 6.951 1.00 95.62 89 ALA A N 1
ATOM 664 C CA . ALA A 1 89 ? -2.830 -4.569 5.854 1.00 95.62 89 ALA A CA 1
ATOM 665 C C . ALA A 1 89 ? -4.009 -5.412 6.368 1.00 95.62 89 ALA A C 1
ATOM 667 O O . ALA A 1 89 ? -5.140 -5.198 5.935 1.00 95.62 89 ALA A O 1
ATOM 668 N N . ASN A 1 90 ? -3.773 -6.284 7.355 1.00 94.56 90 ASN A N 1
ATOM 669 C CA . ASN A 1 90 ? -4.852 -7.016 8.028 1.00 94.56 90 ASN A CA 1
ATOM 670 C C . ASN A 1 90 ? -5.831 -6.060 8.725 1.00 94.56 90 ASN A C 1
ATOM 672 O O . ASN A 1 90 ? -7.038 -6.209 8.592 1.00 94.56 90 ASN A O 1
ATOM 676 N N . ALA A 1 91 ? -5.328 -5.029 9.410 1.00 94.62 91 ALA A N 1
ATOM 677 C CA . ALA A 1 91 ? -6.194 -4.050 10.066 1.00 94.62 91 ALA A CA 1
ATOM 678 C C . ALA A 1 91 ? -7.054 -3.249 9.071 1.00 94.62 91 ALA A C 1
ATOM 680 O O . ALA A 1 91 ? -8.193 -2.919 9.384 1.00 94.62 91 ALA A O 1
ATOM 681 N N . VAL A 1 92 ? -6.535 -2.940 7.877 1.00 94.50 92 VAL A N 1
ATOM 682 C CA . VAL A 1 92 ? -7.317 -2.322 6.789 1.00 94.50 92 VAL A CA 1
ATOM 683 C C . VAL A 1 92 ? -8.393 -3.277 6.288 1.00 94.50 92 VAL A C 1
ATOM 685 O O . VAL A 1 92 ? -9.514 -2.833 6.057 1.00 94.50 92 VAL A O 1
ATOM 688 N N . TYR A 1 93 ? -8.068 -4.562 6.135 1.00 94.81 93 TYR A N 1
ATOM 689 C CA . TYR A 1 93 ? -9.030 -5.585 5.734 1.00 94.81 93 TYR A CA 1
ATOM 690 C C . TYR A 1 93 ? -10.173 -5.714 6.744 1.00 94.81 93 TYR A C 1
ATOM 692 O O . TYR A 1 93 ? -11.333 -5.600 6.359 1.00 94.81 93 TYR A O 1
ATOM 700 N N . ASP A 1 94 ? -9.848 -5.849 8.029 1.00 94.06 94 ASP A N 1
ATOM 701 C CA . ASP A 1 94 ? -10.839 -5.965 9.103 1.00 94.06 94 ASP A CA 1
ATOM 702 C C . ASP A 1 94 ? -11.691 -4.692 9.250 1.00 94.06 94 ASP A C 1
ATOM 704 O O . ASP A 1 94 ? -12.854 -4.758 9.632 1.00 94.06 94 ASP A O 1
ATOM 708 N N . GLN A 1 95 ? -11.123 -3.519 8.946 1.00 93.62 95 GLN A N 1
ATOM 709 C CA . GLN A 1 95 ? -11.822 -2.231 9.000 1.00 93.62 95 GLN A CA 1
ATOM 710 C C . GLN A 1 95 ? -12.682 -1.961 7.750 1.00 93.62 95 GLN A C 1
ATOM 712 O O . GLN A 1 95 ? -13.508 -1.043 7.751 1.00 93.62 95 GLN A O 1
ATOM 717 N N . ALA A 1 96 ? -12.492 -2.707 6.659 1.00 92.56 96 ALA A N 1
ATOM 718 C CA . ALA A 1 96 ? -13.181 -2.453 5.403 1.00 92.56 96 ALA A CA 1
ATOM 719 C C . ALA A 1 96 ? -14.683 -2.760 5.513 1.00 92.56 96 ALA A C 1
ATOM 721 O O . ALA A 1 96 ? -15.090 -3.887 5.772 1.00 92.56 96 ALA A O 1
ATOM 722 N N . GLY A 1 97 ? -15.516 -1.750 5.250 1.00 89.69 97 GLY A N 1
ATOM 723 C CA . GLY A 1 97 ? -16.976 -1.855 5.362 1.00 89.69 97 GLY A CA 1
ATOM 724 C C . GLY A 1 97 ? -17.531 -1.461 6.733 1.00 89.69 97 GLY A C 1
ATOM 725 O O . GLY A 1 97 ? -18.741 -1.291 6.859 1.00 89.69 97 GLY A O 1
ATOM 726 N N . GLU A 1 98 ? -16.667 -1.232 7.721 1.00 92.19 98 GLU A N 1
ATOM 727 C CA . GLU A 1 98 ? -17.065 -0.757 9.043 1.00 92.19 98 GLU A CA 1
ATOM 728 C C . GLU A 1 98 ? -17.191 0.773 9.061 1.00 92.19 98 GLU A C 1
ATOM 730 O O . GLU A 1 98 ? -16.253 1.501 8.714 1.00 92.19 98 GLU A O 1
ATOM 735 N N . GLU A 1 99 ? -18.346 1.281 9.501 1.00 88.31 99 GLU A N 1
ATOM 736 C CA . GLU A 1 99 ? -18.618 2.726 9.571 1.00 88.31 99 GLU A CA 1
ATOM 737 C C . GLU A 1 99 ? -17.731 3.432 10.604 1.00 88.31 99 GLU A C 1
ATOM 739 O O . GLU A 1 99 ? -17.302 4.571 10.406 1.00 88.31 99 GLU A O 1
ATOM 744 N N . VAL A 1 100 ? -17.443 2.743 11.711 1.00 89.06 100 VAL A N 1
ATOM 745 C CA . VAL A 1 100 ? -16.688 3.281 12.840 1.00 89.06 100 VAL A CA 1
ATOM 746 C C . VAL A 1 100 ? -15.336 2.601 12.924 1.00 89.06 100 VAL A C 1
ATOM 748 O O . VAL A 1 100 ? -15.214 1.379 12.936 1.00 89.06 100 VAL A O 1
ATOM 751 N N . ILE A 1 101 ? -14.305 3.423 13.044 1.00 88.31 101 ILE A N 1
ATOM 752 C CA . ILE A 1 101 ? -12.938 2.971 13.239 1.00 88.31 101 ILE A CA 1
ATOM 753 C C . ILE A 1 101 ? -12.608 2.848 14.722 1.00 88.31 101 ILE A C 1
ATOM 755 O O . ILE A 1 101 ? -12.740 3.803 15.493 1.00 88.31 101 ILE A O 1
ATOM 759 N N . THR A 1 102 ? -12.127 1.671 15.116 1.00 89.81 102 THR A N 1
ATOM 760 C CA . THR A 1 102 ? -11.640 1.457 16.480 1.00 89.81 102 THR A CA 1
ATOM 761 C C . THR A 1 102 ? -10.298 2.159 16.692 1.00 89.81 102 THR A C 1
ATOM 763 O O . THR A 1 102 ? -9.501 2.314 15.766 1.00 89.81 102 THR A O 1
ATOM 766 N N . GLU A 1 103 ? -10.001 2.564 17.927 1.00 89.44 103 GLU A N 1
ATOM 767 C CA . GLU A 1 103 ? -8.703 3.167 18.255 1.00 89.44 103 GLU A CA 1
ATOM 768 C C . GLU A 1 103 ? -7.531 2.222 17.933 1.00 89.44 103 GLU A C 1
ATOM 770 O O . GLU A 1 103 ? -6.499 2.663 17.429 1.00 89.44 103 GLU A O 1
ATOM 775 N N . ALA A 1 104 ? -7.721 0.914 18.130 1.00 91.31 104 ALA A N 1
ATOM 776 C CA . ALA A 1 104 ? -6.731 -0.105 17.794 1.00 91.31 104 ALA A CA 1
ATOM 777 C C . ALA A 1 104 ? -6.490 -0.207 16.277 1.00 91.31 104 ALA A C 1
ATOM 779 O O . ALA A 1 104 ? -5.337 -0.173 15.839 1.00 91.31 104 ALA A O 1
ATOM 780 N N . SER A 1 105 ? -7.557 -0.264 15.467 1.00 91.38 105 SER A N 1
ATOM 781 C CA . SER A 1 105 ? -7.455 -0.266 13.999 1.00 91.38 105 SER A CA 1
ATOM 782 C C . SER A 1 105 ? -6.763 1.002 13.505 1.00 91.38 105 SER A C 1
ATOM 784 O O . SER A 1 105 ? -5.842 0.932 12.693 1.00 91.38 105 SER A O 1
ATOM 786 N N . ARG A 1 106 ? -7.134 2.165 14.060 1.00 91.44 106 ARG A N 1
ATOM 787 C CA . ARG A 1 106 ? -6.488 3.448 13.758 1.00 91.44 106 ARG A CA 1
ATOM 788 C C . ARG A 1 106 ? -4.995 3.409 14.054 1.00 91.44 106 ARG A C 1
ATOM 790 O O . ARG A 1 106 ? -4.202 3.773 13.192 1.00 91.44 106 ARG A O 1
ATOM 797 N N . ALA A 1 107 ? -4.610 2.972 15.250 1.00 92.81 107 ALA A N 1
ATOM 798 C CA . ALA A 1 107 ? -3.210 2.907 15.652 1.00 92.81 107 ALA A CA 1
ATOM 799 C C . ALA A 1 107 ? -2.395 1.980 14.735 1.00 92.81 107 ALA A C 1
ATOM 801 O O . ALA A 1 107 ? -1.292 2.345 14.328 1.00 92.81 107 ALA A O 1
ATOM 802 N N . SER A 1 108 ? -2.957 0.826 14.355 1.00 95.81 108 SER A N 1
ATOM 803 C CA . SER A 1 108 ? -2.327 -0.104 13.410 1.00 95.81 108 SER A CA 1
ATOM 804 C C . SER A 1 108 ? -2.117 0.538 12.034 1.00 95.81 108 SER A C 1
ATOM 806 O O . SER A 1 108 ? -1.008 0.531 11.501 1.00 95.81 108 SER A O 1
ATOM 808 N N . ILE A 1 109 ? -3.151 1.187 11.492 1.00 94.44 109 ILE A N 1
ATOM 809 C CA . ILE A 1 109 ? -3.108 1.832 10.173 1.00 94.44 109 ILE A CA 1
ATOM 810 C C . ILE A 1 109 ? -2.121 3.005 10.155 1.00 94.44 109 ILE A C 1
ATOM 812 O O . ILE A 1 109 ? -1.322 3.126 9.228 1.00 94.44 109 ILE A O 1
ATOM 816 N N . VAL A 1 110 ? -2.104 3.834 11.202 1.00 93.94 110 VAL A N 1
ATOM 817 C CA . VAL A 1 110 ? -1.110 4.909 11.352 1.00 93.94 110 VAL A CA 1
ATOM 818 C C . VAL A 1 110 ? 0.306 4.335 11.414 1.00 93.94 110 VAL A C 1
ATOM 820 O O . VAL A 1 110 ? 1.201 4.842 10.740 1.00 93.94 110 VAL A O 1
ATOM 823 N N . SER A 1 111 ? 0.520 3.261 12.179 1.00 95.81 111 SER A N 1
ATOM 824 C CA . SER A 1 111 ? 1.824 2.595 12.262 1.00 95.81 111 SER A CA 1
ATOM 825 C C . SER A 1 111 ? 2.282 2.070 10.897 1.00 95.81 111 SER A C 1
ATOM 827 O O . SER A 1 111 ? 3.434 2.286 10.515 1.00 95.81 111 SER A O 1
ATOM 829 N N . GLY A 1 112 ? 1.365 1.474 10.128 1.00 96.19 112 GLY A N 1
ATOM 830 C CA . GLY A 1 112 ? 1.594 1.050 8.747 1.00 96.19 112 GLY A CA 1
ATOM 831 C C . GLY A 1 112 ? 2.009 2.197 7.833 1.00 96.19 112 GLY A C 1
ATOM 832 O O . GLY A 1 112 ? 3.003 2.083 7.124 1.00 96.19 112 GLY A O 1
ATOM 833 N N . LEU A 1 113 ? 1.314 3.337 7.889 1.00 94.88 113 LEU A N 1
ATOM 834 C CA . LEU A 1 113 ? 1.659 4.511 7.079 1.00 94.88 113 LEU A CA 1
ATOM 835 C C . LEU A 1 113 ? 3.046 5.062 7.434 1.00 94.88 113 LEU A C 1
ATOM 837 O O . LEU A 1 113 ? 3.820 5.404 6.546 1.00 94.88 113 LEU A O 1
ATOM 841 N N . LEU A 1 114 ? 3.409 5.094 8.715 1.00 93.56 114 LEU A N 1
ATOM 842 C CA . LEU A 1 114 ? 4.757 5.495 9.126 1.00 93.56 114 LEU A CA 1
ATOM 843 C C . LEU A 1 114 ? 5.827 4.498 8.656 1.00 93.56 114 LEU A C 1
ATOM 845 O O . LEU A 1 114 ? 6.946 4.900 8.347 1.00 93.56 114 LEU A O 1
ATOM 849 N N . ALA A 1 115 ? 5.514 3.201 8.608 1.00 95.31 115 ALA A N 1
ATOM 850 C CA . ALA A 1 115 ? 6.409 2.201 8.028 1.00 95.31 115 ALA A CA 1
ATOM 851 C C . ALA A 1 115 ? 6.565 2.397 6.511 1.00 95.31 115 ALA A C 1
ATOM 853 O O . ALA A 1 115 ? 7.688 2.341 6.016 1.00 95.31 115 ALA A O 1
ATOM 854 N N . CYS A 1 116 ? 5.481 2.713 5.792 1.00 94.38 116 CYS A N 1
ATOM 855 C CA . CYS A 1 116 ? 5.540 3.080 4.376 1.00 94.38 116 CYS A CA 1
ATOM 856 C C . CYS A 1 116 ? 6.468 4.267 4.124 1.00 94.38 116 CYS A C 1
ATOM 858 O O . CYS A 1 116 ? 7.252 4.211 3.189 1.00 94.38 116 CYS A O 1
ATOM 860 N N . GLU A 1 117 ? 6.418 5.315 4.951 1.00 91.12 117 GLU A N 1
ATOM 861 C CA . GLU A 1 117 ? 7.314 6.473 4.811 1.00 91.12 117 GLU A CA 1
ATOM 862 C C . GLU A 1 117 ? 8.789 6.073 4.862 1.00 91.12 117 GLU A C 1
ATOM 864 O O . GLU A 1 117 ? 9.579 6.502 4.024 1.00 91.12 117 GLU A O 1
ATOM 869 N N . ARG A 1 118 ? 9.149 5.220 5.830 1.00 92.56 118 ARG A N 1
ATOM 870 C CA . ARG A 1 118 ? 10.523 4.733 5.994 1.00 92.56 118 ARG A CA 1
ATOM 871 C C . ARG A 1 118 ? 10.942 3.838 4.834 1.00 92.56 118 ARG A C 1
ATOM 873 O O . ARG A 1 118 ? 12.035 4.010 4.317 1.00 92.56 118 ARG A O 1
ATOM 880 N N . LEU A 1 119 ? 10.069 2.929 4.398 1.00 92.75 119 LEU A N 1
ATOM 881 C CA . LEU A 1 119 ? 10.354 2.037 3.271 1.00 92.75 119 LEU A CA 1
ATOM 882 C C . LEU A 1 119 ? 10.477 2.802 1.952 1.00 92.75 119 LEU A C 1
ATOM 884 O O . LEU A 1 119 ?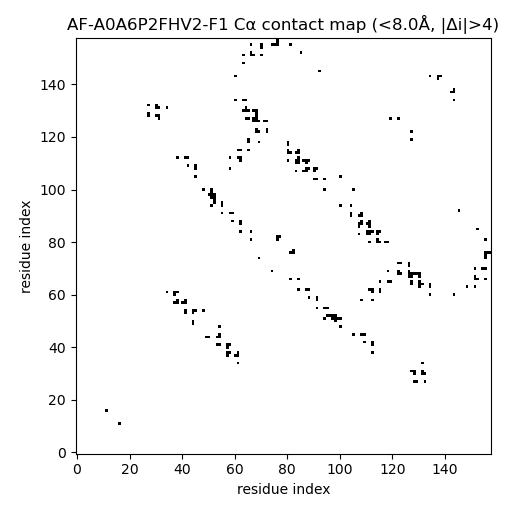 11.386 2.528 1.183 1.00 92.75 119 LEU A O 1
ATOM 888 N N . LEU A 1 120 ? 9.627 3.797 1.697 1.00 89.69 120 LEU A N 1
ATOM 889 C CA . LEU A 1 120 ? 9.695 4.611 0.478 1.00 89.69 120 LEU A CA 1
ATOM 890 C C . LEU A 1 120 ? 11.022 5.369 0.327 1.00 89.69 120 LEU A C 1
ATOM 892 O O . LEU A 1 120 ? 11.370 5.733 -0.791 1.00 89.69 120 LEU A O 1
ATOM 896 N N . ALA A 1 121 ? 11.746 5.623 1.420 1.00 88.00 121 ALA A N 1
ATOM 897 C CA . ALA A 1 121 ? 13.079 6.220 1.364 1.00 88.00 121 ALA A CA 1
ATOM 898 C C . ALA A 1 121 ? 14.181 5.224 0.949 1.00 88.00 121 ALA A C 1
ATOM 900 O O . ALA A 1 121 ? 15.241 5.662 0.510 1.00 88.00 121 ALA A O 1
ATOM 901 N N . GLU A 1 122 ? 13.931 3.919 1.084 1.00 89.56 122 GLU A N 1
ATOM 902 C CA . GLU A 1 122 ? 14.892 2.839 0.815 1.00 89.56 122 GLU A CA 1
ATOM 903 C C . GLU A 1 122 ? 14.589 2.076 -0.488 1.00 89.56 122 GLU A C 1
ATOM 905 O O . GLU A 1 122 ? 15.492 1.493 -1.081 1.00 89.56 122 GLU A O 1
ATOM 910 N N . LEU A 1 123 ? 13.325 2.064 -0.923 1.00 91.62 123 LEU A N 1
ATOM 911 C CA . LEU A 1 123 ? 12.863 1.342 -2.111 1.00 91.62 123 LEU A CA 1
ATOM 912 C C . LEU A 1 123 ? 13.346 1.981 -3.417 1.00 91.62 123 LEU A C 1
ATOM 914 O O . LEU A 1 123 ? 13.430 3.208 -3.539 1.00 91.62 123 LEU A O 1
ATOM 918 N N . ASP A 1 124 ? 13.575 1.143 -4.429 1.00 91.06 124 ASP A N 1
ATOM 919 C CA . ASP A 1 124 ? 13.860 1.605 -5.781 1.00 91.06 124 ASP A CA 1
ATOM 920 C C . ASP A 1 124 ? 12.630 2.316 -6.363 1.00 91.06 124 ASP A C 1
ATOM 922 O O . ASP A 1 124 ? 11.483 1.858 -6.280 1.00 91.06 124 ASP A O 1
ATOM 926 N N . PHE A 1 125 ? 12.877 3.475 -6.971 1.00 86.06 125 PHE A N 1
ATOM 927 C CA . PHE A 1 125 ? 11.831 4.285 -7.574 1.00 86.06 125 PHE A CA 1
ATOM 928 C C . PHE A 1 125 ? 11.088 3.542 -8.693 1.00 86.06 125 PHE A C 1
ATOM 930 O O . PHE A 1 125 ? 9.872 3.710 -8.826 1.00 86.06 125 PHE A O 1
ATOM 937 N N . ASP A 1 126 ? 11.780 2.712 -9.477 1.00 87.69 126 ASP A N 1
ATOM 938 C CA . ASP A 1 126 ? 11.163 1.924 -10.545 1.00 87.69 126 ASP A CA 1
ATOM 939 C C . ASP A 1 126 ? 10.218 0.861 -9.964 1.00 87.69 126 ASP A C 1
ATOM 941 O O . ASP A 1 126 ? 9.099 0.712 -10.460 1.00 87.69 126 ASP A O 1
ATOM 945 N N . SER A 1 127 ? 10.594 0.204 -8.864 1.00 92.38 127 SER A N 1
ATOM 946 C CA . SER A 1 127 ? 9.756 -0.784 -8.167 1.00 92.38 127 SER A CA 1
ATOM 947 C C . SER A 1 127 ? 8.499 -0.163 -7.557 1.00 92.38 127 SER A C 1
ATOM 949 O O . SER A 1 127 ? 7.397 -0.697 -7.706 1.00 92.38 127 SER A O 1
ATOM 951 N N . VAL A 1 128 ? 8.626 1.010 -6.923 1.00 90.56 128 VAL A N 1
ATOM 952 C CA . VAL A 1 128 ? 7.474 1.785 -6.419 1.00 90.56 128 VAL A CA 1
ATOM 953 C C . VAL A 1 128 ? 6.535 2.164 -7.557 1.00 90.56 128 VAL A C 1
ATOM 955 O O . VAL A 1 128 ? 5.314 2.058 -7.431 1.00 90.56 128 VAL A O 1
ATOM 958 N N . THR A 1 129 ? 7.102 2.598 -8.675 1.00 87.31 129 THR A N 1
ATOM 959 C CA . THR A 1 129 ? 6.337 3.054 -9.829 1.00 87.31 129 THR A CA 1
ATOM 960 C C . THR A 1 129 ? 5.593 1.912 -10.516 1.00 87.31 129 THR A C 1
ATOM 962 O O . THR A 1 129 ? 4.418 2.073 -10.840 1.00 87.31 129 THR A O 1
ATOM 965 N N . GLU A 1 130 ? 6.238 0.762 -10.714 1.00 90.31 130 GLU A N 1
ATOM 966 C CA . GLU A 1 130 ? 5.609 -0.421 -11.310 1.00 90.31 130 GLU A CA 1
ATOM 967 C C . GLU A 1 130 ? 4.450 -0.917 -10.438 1.00 90.31 130 GLU A C 1
ATOM 969 O O . GLU A 1 130 ? 3.336 -1.104 -10.924 1.00 90.31 130 GLU A O 1
ATOM 974 N N . SER A 1 131 ? 4.669 -1.010 -9.125 1.00 93.38 131 SER A N 1
ATOM 975 C CA . SER A 1 131 ? 3.634 -1.397 -8.161 1.00 93.38 131 SER A CA 1
ATOM 976 C C . SER A 1 131 ? 2.448 -0.417 -8.152 1.00 93.38 131 SER A C 1
ATOM 978 O O . SER A 1 131 ? 1.277 -0.802 -8.100 1.00 93.38 131 SER A O 1
ATOM 980 N N . ALA A 1 132 ? 2.719 0.883 -8.279 1.00 90.69 132 ALA A N 1
ATOM 981 C CA . ALA A 1 132 ? 1.678 1.899 -8.379 1.00 90.69 132 ALA A CA 1
ATOM 982 C C . ALA A 1 132 ? 0.947 1.898 -9.735 1.00 90.69 132 ALA A C 1
ATOM 984 O O . ALA A 1 132 ? -0.247 2.207 -9.793 1.00 90.69 132 ALA A O 1
ATOM 985 N N . PHE A 1 133 ? 1.616 1.500 -10.818 1.00 88.81 133 PHE A N 1
ATOM 986 C CA . PHE A 1 133 ? 0.977 1.253 -12.108 1.00 88.81 133 PHE A CA 1
ATOM 987 C C . PHE A 1 133 ? 0.065 0.022 -12.070 1.00 88.81 133 PHE A C 1
ATOM 989 O O . PHE A 1 133 ? -1.054 0.068 -12.591 1.00 88.81 133 PHE A O 1
ATOM 996 N N . GLU A 1 134 ? 0.487 -1.049 -11.401 1.00 91.56 134 GLU A N 1
ATOM 997 C CA . GLU A 1 134 ? -0.356 -2.219 -11.156 1.00 91.56 134 GLU A CA 1
ATOM 998 C C . GLU A 1 134 ? -1.605 -1.840 -10.352 1.00 91.56 134 GLU A C 1
ATOM 1000 O O . GLU A 1 134 ? -2.725 -2.150 -10.769 1.00 91.56 134 GLU A O 1
ATOM 1005 N N . LEU A 1 135 ? -1.436 -1.070 -9.272 1.00 91.88 135 LEU A N 1
ATOM 1006 C CA . LEU A 1 135 ? -2.550 -0.515 -8.505 1.00 91.88 135 LEU A CA 1
ATOM 1007 C C . LEU A 1 135 ? -3.519 0.270 -9.401 1.00 91.88 135 LEU A C 1
ATOM 1009 O O . LEU A 1 135 ? -4.732 0.066 -9.335 1.00 91.88 135 LEU A O 1
ATOM 1013 N N . HIS A 1 136 ? -3.004 1.170 -10.242 1.00 88.75 136 HIS A N 1
ATOM 1014 C CA . HIS A 1 136 ? -3.828 1.940 -11.172 1.00 88.75 136 HIS A CA 1
ATOM 1015 C C . HIS A 1 136 ? -4.633 1.019 -12.102 1.00 88.75 136 HIS A C 1
ATOM 1017 O O . HIS A 1 136 ? -5.846 1.184 -12.236 1.00 88.75 136 HIS A O 1
ATOM 1023 N N . CYS A 1 137 ? -3.995 -0.006 -12.670 1.00 88.56 137 CYS A N 1
ATOM 1024 C CA . CYS A 1 137 ? -4.664 -0.994 -13.515 1.00 88.56 137 CYS A CA 1
ATOM 1025 C C . CYS A 1 137 ? -5.771 -1.768 -12.780 1.00 88.56 137 CYS A C 1
ATOM 1027 O O . CYS A 1 137 ? -6.800 -2.080 -13.386 1.00 88.56 137 CYS A O 1
ATOM 1029 N N . LEU A 1 138 ? -5.583 -2.096 -11.498 1.00 91.12 138 LEU A N 1
ATOM 1030 C CA . LEU A 1 138 ? -6.605 -2.754 -10.675 1.00 91.12 138 LEU A CA 1
ATOM 1031 C C . LEU A 1 138 ? -7.796 -1.827 -10.409 1.00 91.12 138 LEU A C 1
ATOM 1033 O O . LEU A 1 138 ? -8.948 -2.249 -10.525 1.00 91.12 138 LEU A O 1
ATOM 1037 N N . LEU A 1 139 ? -7.532 -0.553 -10.110 1.00 89.06 139 LEU A N 1
ATOM 1038 C CA . LEU A 1 139 ? -8.571 0.449 -9.866 1.00 89.06 139 LEU A CA 1
ATOM 1039 C C . LEU A 1 139 ? -9.403 0.742 -11.120 1.00 89.06 139 LEU A C 1
ATOM 1041 O O . LEU A 1 139 ? -10.625 0.814 -11.023 1.00 89.06 139 LEU A O 1
ATOM 1045 N N . GLU A 1 140 ? -8.787 0.807 -12.302 1.00 88.19 140 GLU A N 1
ATOM 1046 C CA . GLU A 1 140 ? -9.509 0.945 -13.580 1.00 88.19 140 GLU A CA 1
ATOM 1047 C C . GLU A 1 140 ? -10.444 -0.245 -13.863 1.00 88.19 140 GLU A C 1
ATOM 1049 O O . GLU A 1 140 ? -11.469 -0.109 -14.531 1.00 88.19 140 GLU A O 1
ATOM 1054 N N . ARG A 1 141 ? -10.127 -1.430 -13.327 1.00 88.00 141 ARG A N 1
ATOM 1055 C CA . ARG A 1 141 ? -10.978 -2.630 -13.424 1.00 88.00 141 ARG A CA 1
ATOM 1056 C C . ARG A 1 141 ? -12.055 -2.691 -12.337 1.00 88.00 141 ARG A C 1
ATOM 1058 O O . ARG A 1 141 ? -12.935 -3.550 -12.413 1.00 88.00 141 ARG A O 1
ATOM 1065 N N . GLY A 1 142 ? -12.008 -1.802 -11.345 1.00 88.88 142 GLY A N 1
ATOM 1066 C CA . GLY A 1 142 ? -13.038 -1.644 -10.323 1.00 88.88 142 GLY A CA 1
ATOM 1067 C C . GLY A 1 142 ? -12.480 -1.255 -8.958 1.00 88.88 142 GLY A C 1
ATOM 1068 O O . GLY A 1 142 ? -12.672 -0.132 -8.503 1.00 88.88 142 GLY A O 1
ATOM 1069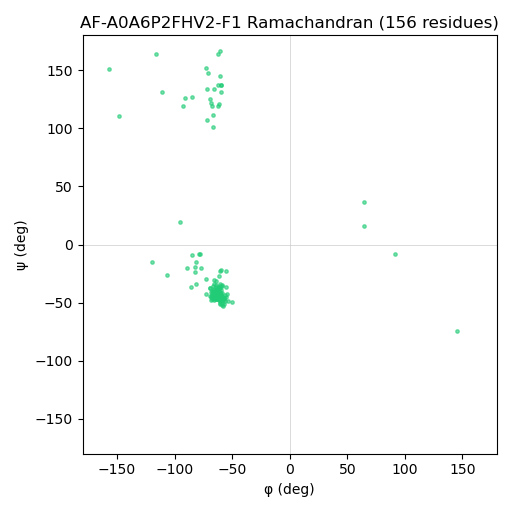 N N . ALA A 1 143 ? -11.856 -2.202 -8.261 1.00 85.06 143 ALA A N 1
ATOM 1070 C CA . ALA A 1 143 ? -11.339 -1.994 -6.913 1.00 85.06 143 ALA A CA 1
ATOM 1071 C C . ALA A 1 143 ? -10.223 -2.990 -6.606 1.00 85.06 143 ALA A C 1
ATOM 1073 O O . ALA A 1 143 ? -10.262 -4.123 -7.088 1.00 85.06 143 ALA A O 1
ATOM 1074 N N . VAL A 1 144 ? -9.296 -2.580 -5.741 1.00 88.75 144 VAL A N 1
ATOM 1075 C CA . VAL A 1 144 ? -8.346 -3.497 -5.102 1.00 88.75 144 VAL A CA 1
ATOM 1076 C C . VAL A 1 144 ? -9.094 -4.344 -4.082 1.00 88.75 144 VAL A C 1
ATOM 1078 O O . VAL A 1 144 ? -9.894 -3.825 -3.297 1.00 88.75 144 VAL A O 1
ATOM 1081 N N . ARG A 1 145 ? -8.840 -5.646 -4.092 1.00 92.19 145 ARG A N 1
ATOM 1082 C CA . ARG A 1 145 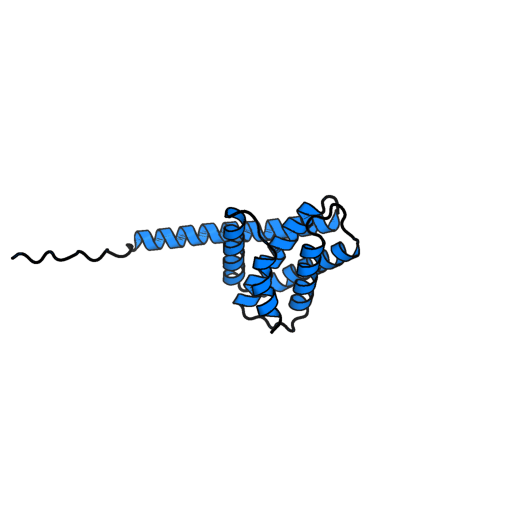? -9.432 -6.630 -3.190 1.00 92.19 145 ARG A CA 1
ATOM 1083 C C . ARG A 1 145 ? -8.353 -7.263 -2.329 1.00 92.19 145 ARG A C 1
ATOM 1085 O O . ARG A 1 145 ? -7.172 -7.226 -2.650 1.00 92.19 145 ARG A O 1
ATOM 1092 N N . TRP A 1 146 ? -8.780 -7.921 -1.258 1.00 94.12 146 TRP A N 1
ATOM 1093 C CA . TRP A 1 146 ? -7.870 -8.698 -0.419 1.00 94.12 146 TRP A CA 1
ATOM 1094 C C . TRP A 1 146 ? -7.081 -9.756 -1.204 1.00 94.12 146 TRP A C 1
ATOM 1096 O O . TRP A 1 146 ? -5.892 -9.922 -0.972 1.00 94.12 146 TRP A O 1
ATOM 1106 N N . SER A 1 147 ? -7.703 -10.386 -2.204 1.00 93.94 147 SER A N 1
ATOM 1107 C CA . SER A 1 147 ? -7.035 -11.354 -3.085 1.00 93.94 147 SER A CA 1
ATOM 1108 C C . SER A 1 147 ? -5.844 -10.785 -3.858 1.00 93.94 147 SER A C 1
ATOM 1110 O O . SER A 1 147 ? -4.995 -11.545 -4.306 1.00 93.94 147 SER A O 1
ATOM 1112 N N . ASP A 1 148 ? -5.777 -9.462 -4.032 1.00 93.94 148 ASP A N 1
ATOM 1113 C CA . ASP A 1 148 ? -4.637 -8.799 -4.669 1.00 93.94 148 ASP A CA 1
ATOM 1114 C C . ASP A 1 148 ? -3.488 -8.581 -3.661 1.00 93.94 148 ASP A C 1
ATOM 1116 O O . ASP A 1 148 ? -2.327 -8.501 -4.048 1.00 93.94 148 ASP A O 1
ATOM 1120 N N . PHE A 1 149 ? -3.790 -8.533 -2.356 1.00 93.50 149 PHE A N 1
ATOM 1121 C CA . PHE A 1 149 ? -2.796 -8.451 -1.280 1.00 93.50 149 PHE A CA 1
ATOM 1122 C C . PHE A 1 149 ? -2.192 -9.804 -0.912 1.00 93.50 149 PHE A C 1
ATOM 1124 O O . PHE A 1 149 ? -1.023 -9.846 -0.534 1.00 93.50 149 PHE A O 1
ATOM 1131 N N . GLU A 1 150 ? -2.966 -10.890 -0.986 1.00 94.12 150 GLU A N 1
ATOM 1132 C CA . GLU A 1 150 ? -2.530 -12.230 -0.564 1.00 94.12 150 GLU A CA 1
ATOM 1133 C C . GLU A 1 150 ? -1.167 -12.633 -1.161 1.00 94.12 150 GLU A C 1
ATOM 1135 O O . GLU A 1 150 ? -0.272 -12.957 -0.377 1.00 94.12 150 GLU A O 1
ATOM 1140 N N . PRO A 1 151 ? -0.919 -12.504 -2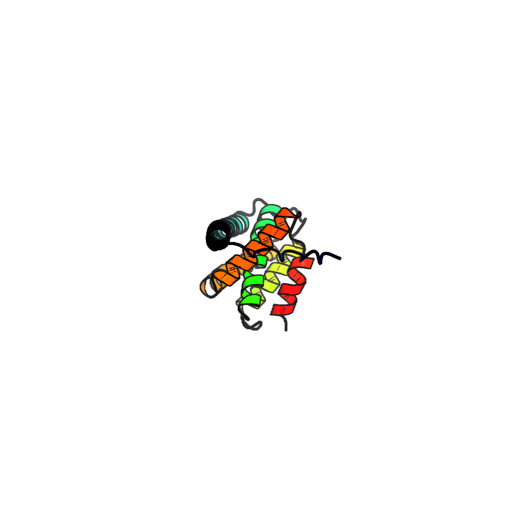.484 1.00 93.69 151 PRO A N 1
ATOM 1141 C CA . PRO A 1 151 ? 0.376 -12.854 -3.069 1.00 93.69 151 PRO A CA 1
ATOM 1142 C C . PRO A 1 151 ? 1.528 -12.002 -2.526 1.00 93.69 151 PRO A C 1
ATOM 1144 O O . PRO A 1 151 ? 2.634 -12.502 -2.322 1.00 93.69 151 PRO A O 1
ATOM 1147 N N . LEU A 1 152 ? 1.273 -10.713 -2.274 1.00 94.06 152 LEU A N 1
ATOM 1148 C CA . LEU A 1 152 ? 2.279 -9.790 -1.751 1.00 94.06 152 LEU A CA 1
ATOM 1149 C C . LEU A 1 152 ? 2.639 -10.148 -0.311 1.00 94.06 152 LEU A C 1
ATOM 1151 O O . LEU A 1 152 ? 3.814 -10.217 0.039 1.00 94.06 152 LEU A O 1
ATOM 1155 N N . ILE A 1 153 ? 1.626 -10.413 0.519 1.00 91.88 153 ILE A N 1
ATOM 1156 C CA . ILE A 1 153 ? 1.803 -10.795 1.920 1.00 91.88 153 ILE A CA 1
ATOM 1157 C C . ILE A 1 153 ? 2.527 -12.136 2.023 1.00 91.88 153 ILE A C 1
ATOM 1159 O O . ILE A 1 153 ? 3.425 -12.261 2.854 1.00 91.88 153 ILE A O 1
ATOM 1163 N N . GLU A 1 154 ? 2.175 -13.122 1.199 1.00 91.81 154 GLU A N 1
ATOM 1164 C CA . GLU A 1 154 ? 2.855 -14.420 1.154 1.00 91.81 154 GLU A CA 1
ATOM 1165 C C . GLU A 1 154 ? 4.334 -14.269 0.785 1.00 91.81 154 GLU A C 1
ATOM 1167 O O . GLU A 1 154 ? 5.194 -14.822 1.475 1.00 91.81 154 GLU A O 1
ATOM 1172 N N . ALA A 1 155 ? 4.641 -13.459 -0.232 1.00 90.06 155 ALA A N 1
ATOM 1173 C CA . ALA A 1 155 ? 6.012 -13.196 -0.660 1.00 90.06 155 ALA A CA 1
ATOM 1174 C C . ALA A 1 155 ? 6.868 -12.551 0.444 1.00 90.06 155 ALA A C 1
ATOM 1176 O O . ALA A 1 155 ? 8.045 -12.877 0.568 1.00 90.06 155 ALA A O 1
ATOM 1177 N N . VAL A 1 156 ? 6.274 -11.702 1.293 1.00 86.75 156 VAL A N 1
ATOM 1178 C CA . VAL A 1 156 ? 6.949 -11.091 2.457 1.00 86.75 156 VAL A CA 1
ATOM 1179 C C . VAL A 1 156 ? 6.721 -11.847 3.777 1.00 86.75 156 VAL A C 1
ATOM 1181 O O . VAL A 1 156 ? 6.851 -11.286 4.873 1.00 86.75 156 VAL A O 1
ATOM 1184 N N . SER A 1 157 ? 6.321 -13.116 3.698 1.00 79.44 157 SER A N 1
ATOM 1185 C CA . SER A 1 157 ? 6.134 -14.003 4.855 1.00 79.44 157 SER A CA 1
ATOM 1186 C C . SER A 1 157 ? 7.014 -15.250 4.835 1.00 79.44 157 SER A C 1
ATOM 1188 O O . SER A 1 157 ? 7.101 -15.905 5.876 1.00 79.44 157 SER A O 1
ATOM 1190 N N . ALA A 1 158 ? 7.602 -15.578 3.682 1.00 61.25 158 ALA A N 1
ATOM 1191 C CA . ALA A 1 158 ? 8.508 -16.709 3.482 1.00 61.25 158 ALA A CA 1
ATOM 1192 C C . ALA A 1 158 ? 9.896 -16.454 4.089 1.00 61.25 158 ALA A C 1
ATOM 1194 O O . ALA A 1 158 ? 10.506 -17.443 4.557 1.00 61.25 158 ALA A O 1
#

pLDDT: mean 86.7, std 10.32, range [45.34, 96.69]

Sequence (158 aa):
MAVKRRRTPRGPSLIERAVAAKVDREIREAIAVEVRSTFTSAQIHALTGSDSGEMVNKAGRMFFVVLGAAVADGLDPSLPEIRILRGAANAVYDQAGEEVITEASRASIVSGLLACERLLAELDFDSVTESAFELHCLLERGAVRWSDFEPLIEAVSA

Solvent-accessible surface area (backbone atoms only — not comparable to full-atom values): 8750 Å² total; per-residue (Å²): 136,85,82,81,79,78,79,74,82,79,73,83,50,74,64,57,51,52,51,51,53,50,53,51,49,54,52,44,55,52,48,53,52,49,53,53,51,38,48,54,50,20,54,49,33,58,72,68,65,82,44,38,63,61,24,34,54,31,43,46,54,50,49,51,20,50,42,41,16,39,57,72,71,63,56,64,46,84,40,68,48,50,52,41,37,54,54,13,52,51,36,36,58,74,46,58,92,39,80,71,73,49,72,66,45,44,54,38,40,48,50,18,53,56,29,45,57,59,45,63,76,72,53,58,68,68,37,40,37,52,26,42,49,52,51,49,57,38,43,78,76,64,60,83,52,69,81,70,45,50,64,45,53,52,67,50,67,115

Secondary structure (DSSP, 8-state):
-----PPPPPPPPHHHHHHHHHHHHHHHHHHHHHHHHHHHHHHHHHHH-S-HHHHHHHHHHHHHHHHHHHHHTT--TTSHHHHHHHHHHHHHHHHTT-SS--HHHHHHHHHHHHHHHHHHTTS-HHHHHHHHHHHHHHHHTS---HHHHHHHHHHTT-

Nearest PDB structures (foldseek):
  6rz8-assembly1_A  TM=3.670E-01  e=1.203E+00  Homo sapiens
  8auw-assembly1_D  TM=2.904E-01  e=3.046E+00  Homo sapiens
  5mx5-assembly1_B  TM=1.813E-01  e=6.274E+00  Mus musculus

Mean predicted aligned error: 7.13 Å